Protein AF-A0A1J0VGH2-F1 (afdb_monomer_lite)

Structure (mmCIF, N/CA/C/O backbone):
data_AF-A0A1J0VGH2-F1
#
_entry.id   AF-A0A1J0VGH2-F1
#
loop_
_atom_site.group_PDB
_atom_site.id
_atom_site.type_symbol
_atom_site.label_atom_id
_atom_site.label_alt_id
_atom_site.label_comp_id
_atom_site.label_asym_id
_atom_site.label_entity_id
_atom_site.label_seq_id
_atom_site.pdbx_PDB_ins_code
_atom_site.Cartn_x
_atom_site.Cartn_y
_atom_site.Cartn_z
_atom_site.occupancy
_atom_site.B_iso_or_equiv
_atom_site.auth_seq_id
_atom_site.auth_comp_id
_atom_site.auth_asym_id
_atom_site.auth_atom_id
_atom_site.pdbx_PDB_model_num
ATOM 1 N N . MET A 1 1 ? -6.825 12.020 30.280 1.00 39.84 1 MET A N 1
ATOM 2 C CA . MET A 1 1 ? -7.150 10.642 29.842 1.00 39.84 1 MET A CA 1
ATOM 3 C C . MET A 1 1 ? -7.365 10.635 28.336 1.00 39.84 1 MET A C 1
ATOM 5 O O . MET A 1 1 ? -8.406 11.063 27.850 1.00 39.84 1 MET A O 1
ATOM 9 N N . THR A 1 2 ? -6.327 10.262 27.591 1.00 47.62 2 THR A N 1
ATOM 10 C CA . THR A 1 2 ? -6.263 10.373 26.128 1.00 47.62 2 THR A CA 1
ATOM 11 C C . THR A 1 2 ? -7.128 9.289 25.491 1.00 47.62 2 THR A C 1
ATOM 13 O O . THR A 1 2 ? -6.923 8.099 25.711 1.00 47.62 2 THR A O 1
ATOM 16 N N . ARG A 1 3 ? -8.162 9.708 24.756 1.00 57.94 3 ARG A N 1
ATOM 17 C CA . ARG A 1 3 ? -9.174 8.821 24.171 1.00 57.94 3 ARG A CA 1
ATOM 18 C C . ARG A 1 3 ? -8.531 7.935 23.081 1.00 57.94 3 ARG A C 1
ATOM 20 O O . ARG A 1 3 ? -8.097 8.482 22.066 1.00 57.94 3 ARG A O 1
ATOM 27 N N . PRO A 1 4 ? -8.556 6.592 23.195 1.00 60.41 4 PRO A N 1
ATOM 28 C CA . PRO A 1 4 ? -7.889 5.655 22.269 1.00 60.41 4 PRO A CA 1
ATOM 29 C C . PRO A 1 4 ? -8.420 5.679 20.818 1.00 60.41 4 PRO A C 1
ATOM 31 O O . PRO A 1 4 ? -7.850 5.055 19.919 1.00 60.41 4 PRO A O 1
ATOM 34 N N . ALA A 1 5 ? -9.510 6.408 20.559 1.00 58.81 5 ALA A N 1
ATOM 35 C CA . ALA A 1 5 ? -10.040 6.634 19.217 1.00 58.81 5 ALA A CA 1
ATOM 36 C C . ALA A 1 5 ? -9.122 7.523 18.353 1.00 58.81 5 ALA A C 1
ATOM 38 O O . ALA A 1 5 ? -9.010 7.275 17.152 1.00 58.81 5 ALA A O 1
ATOM 39 N N . PHE A 1 6 ? -8.424 8.500 18.948 1.00 58.12 6 PHE A N 1
ATOM 40 C CA . PHE A 1 6 ? -7.525 9.394 18.206 1.00 58.12 6 PHE A CA 1
ATOM 41 C C . PHE A 1 6 ? -6.234 8.693 17.766 1.00 58.12 6 PHE A C 1
ATOM 43 O O . PHE A 1 6 ? -5.792 8.890 16.635 1.00 58.12 6 PHE A O 1
ATOM 50 N N . ASP A 1 7 ? -5.687 7.793 18.590 1.00 70.12 7 ASP A N 1
ATOM 51 C CA . ASP A 1 7 ? -4.483 7.031 18.226 1.00 70.12 7 ASP A CA 1
ATOM 52 C C . ASP A 1 7 ? -4.716 6.081 17.053 1.00 70.12 7 ASP A C 1
ATOM 54 O O . ASP A 1 7 ? -3.828 5.863 16.236 1.00 70.12 7 ASP A O 1
ATOM 58 N N . THR A 1 8 ? -5.934 5.555 16.903 1.00 67.06 8 THR A N 1
ATOM 59 C CA . THR A 1 8 ? -6.247 4.672 15.770 1.00 67.06 8 THR A CA 1
ATOM 60 C C . THR A 1 8 ? -6.322 5.442 14.460 1.00 67.06 8 THR A C 1
ATOM 62 O O . THR A 1 8 ? -5.845 4.949 13.443 1.00 67.06 8 THR A O 1
ATOM 65 N N . LEU A 1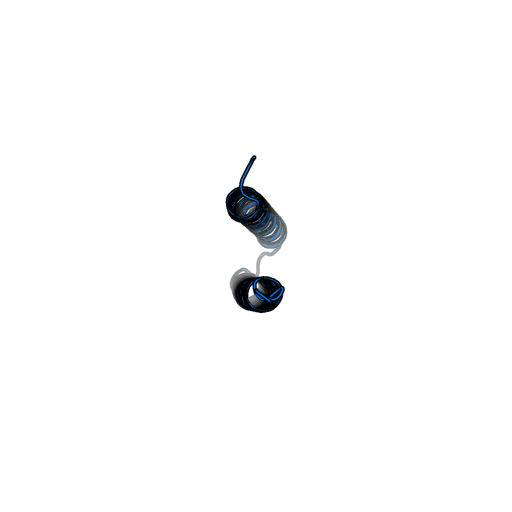 9 ? -6.900 6.648 14.473 1.00 72.44 9 LEU A N 1
ATOM 66 C CA . LEU A 1 9 ? -6.927 7.514 13.292 1.00 72.44 9 LEU A CA 1
ATOM 67 C C . LEU A 1 9 ? -5.512 7.928 12.883 1.00 72.44 9 LEU A C 1
ATOM 69 O O . LEU A 1 9 ? -5.182 7.906 11.701 1.00 72.44 9 LEU A O 1
ATOM 73 N N . ARG A 1 10 ? -4.663 8.255 13.861 1.00 76.19 10 ARG A N 1
ATOM 74 C CA . ARG A 1 10 ? -3.275 8.650 13.621 1.00 76.19 10 ARG A CA 1
ATOM 75 C C . ARG A 1 10 ? -2.420 7.484 13.121 1.00 76.19 10 ARG A C 1
ATOM 77 O O . ARG A 1 10 ? -1.699 7.642 12.141 1.00 76.19 10 ARG A O 1
ATOM 84 N N . ALA A 1 11 ? -2.551 6.304 13.728 1.00 77.38 11 ALA A N 1
ATOM 85 C CA . ALA A 1 11 ? -1.904 5.085 13.249 1.00 77.38 11 ALA A CA 1
ATOM 86 C C . ALA A 1 11 ? -2.363 4.724 11.830 1.00 77.38 11 ALA A C 1
ATOM 88 O O . ALA A 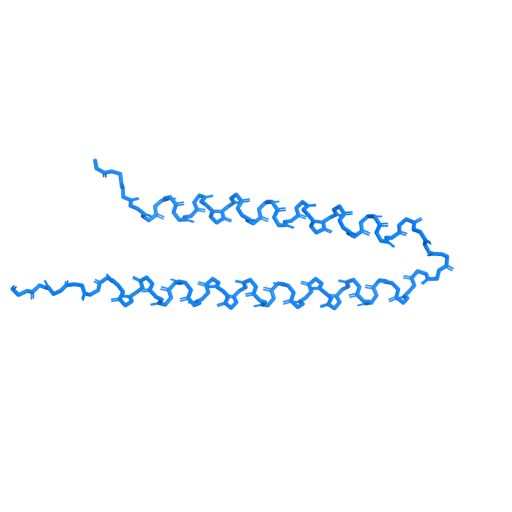1 11 ? -1.550 4.304 11.015 1.00 77.38 11 ALA A O 1
ATOM 89 N N . LEU A 1 12 ? -3.642 4.940 11.506 1.00 74.25 12 LEU A N 1
ATOM 90 C CA . LEU A 1 12 ? -4.161 4.730 10.158 1.00 74.25 12 LEU A CA 1
ATOM 91 C C . LEU A 1 12 ? -3.593 5.740 9.156 1.00 74.25 12 LEU A C 1
ATOM 93 O O . LEU A 1 12 ? -3.266 5.343 8.045 1.00 74.25 12 LEU A O 1
ATOM 97 N N . ALA A 1 13 ? -3.435 7.010 9.539 1.00 81.88 13 ALA A N 1
ATOM 98 C CA . ALA A 1 13 ? -2.808 8.023 8.692 1.00 81.88 13 ALA A CA 1
ATOM 99 C C . ALA A 1 13 ? -1.342 7.670 8.389 1.00 81.88 13 ALA A C 1
ATOM 101 O O . ALA A 1 13 ? -0.940 7.667 7.229 1.00 81.88 13 ALA A O 1
ATOM 102 N N . ILE A 1 14 ? -0.570 7.277 9.410 1.00 82.12 14 ILE A N 1
ATOM 103 C CA . ILE A 1 14 ? 0.827 6.841 9.249 1.00 82.12 14 ILE A CA 1
ATOM 104 C C . ILE A 1 14 ? 0.900 5.569 8.398 1.00 82.12 14 ILE A C 1
ATOM 106 O O . ILE A 1 14 ? 1.690 5.507 7.461 1.00 82.12 14 ILE A O 1
ATOM 110 N N . ALA A 1 15 ? 0.049 4.576 8.674 1.00 77.94 15 ALA A N 1
ATOM 111 C CA . ALA A 1 15 ? -0.002 3.339 7.902 1.00 77.94 15 ALA A CA 1
ATOM 112 C C . ALA A 1 15 ? -0.394 3.596 6.440 1.00 77.94 15 ALA A C 1
ATOM 114 O O . ALA A 1 15 ? 0.226 3.034 5.545 1.00 77.94 15 ALA A O 1
ATOM 115 N N . SER A 1 16 ? -1.375 4.468 6.183 1.00 78.31 16 SER A N 1
ATOM 116 C CA . SER A 1 16 ? -1.805 4.841 4.830 1.00 78.31 16 SER A CA 1
ATOM 117 C C . SER A 1 16 ? -0.713 5.589 4.069 1.00 78.31 16 SER A C 1
ATOM 119 O O . SER A 1 16 ? -0.554 5.376 2.871 1.00 78.31 16 SER A O 1
ATOM 121 N N . GLN A 1 17 ? 0.046 6.449 4.749 1.00 82.44 17 GLN A N 1
ATOM 122 C CA . GLN A 1 17 ? 1.135 7.208 4.141 1.00 82.44 17 GLN A CA 1
ATOM 123 C C . GLN A 1 17 ? 2.346 6.316 3.844 1.00 82.44 17 GLN A C 1
ATOM 125 O O . GLN A 1 17 ? 2.892 6.375 2.746 1.00 82.44 17 GLN A O 1
ATOM 130 N N . ALA A 1 18 ? 2.718 5.443 4.785 1.00 84.31 18 ALA A N 1
ATOM 131 C CA . ALA A 1 18 ? 3.759 4.441 4.580 1.00 84.31 18 ALA A CA 1
ATOM 132 C C . ALA A 1 18 ? 3.389 3.490 3.434 1.00 84.31 18 ALA A C 1
ATOM 134 O O . ALA A 1 18 ? 4.207 3.252 2.556 1.00 84.31 18 ALA A O 1
ATOM 135 N N . LEU A 1 19 ? 2.135 3.024 3.382 1.00 79.56 19 LEU A N 1
ATOM 136 C CA . LEU A 1 19 ? 1.639 2.195 2.283 1.00 79.56 19 LEU A CA 1
ATOM 137 C C . LEU A 1 19 ? 1.678 2.911 0.938 1.00 79.56 19 LEU A C 1
ATOM 139 O O . LEU A 1 19 ? 2.131 2.311 -0.029 1.00 79.56 19 LEU A O 1
ATOM 143 N N . GLY A 1 20 ? 1.232 4.169 0.872 1.00 78.31 20 GLY A N 1
ATOM 144 C CA . GLY A 1 20 ? 1.296 4.968 -0.352 1.00 78.31 20 GLY A CA 1
ATOM 145 C C . GLY A 1 20 ? 2.732 5.129 -0.851 1.00 78.31 20 GLY A C 1
ATOM 146 O O . GLY A 1 20 ? 3.001 4.883 -2.022 1.00 78.31 20 GLY A O 1
ATOM 147 N N . LEU A 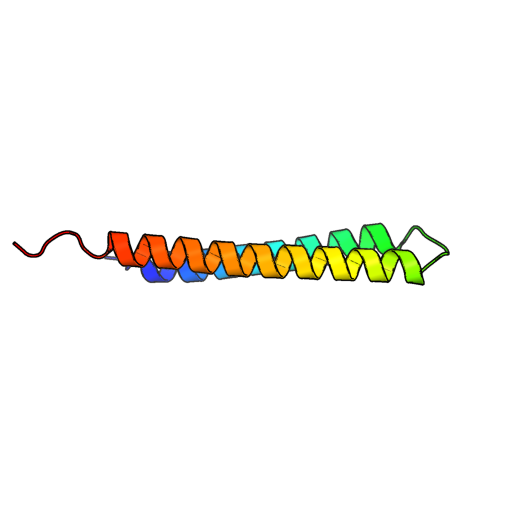1 21 ? 3.664 5.451 0.050 1.00 85.81 21 LEU A N 1
ATOM 148 C CA . LEU A 1 21 ? 5.082 5.594 -0.278 1.00 85.81 21 LEU A CA 1
ATOM 149 C C . LEU A 1 21 ? 5.705 4.266 -0.734 1.00 85.81 21 LEU A C 1
ATOM 151 O O . LEU A 1 21 ? 6.371 4.228 -1.764 1.00 85.81 21 LEU A O 1
ATOM 155 N N . THR A 1 22 ? 5.456 3.168 -0.011 1.00 80.50 22 THR A N 1
ATOM 156 C CA . THR A 1 22 ? 5.925 1.831 -0.400 1.00 80.50 22 THR A CA 1
ATOM 157 C C . THR A 1 22 ? 5.376 1.430 -1.766 1.00 80.50 22 THR A C 1
ATOM 159 O O . THR A 1 22 ? 6.128 0.887 -2.573 1.00 80.50 22 THR A O 1
ATOM 162 N N . LEU A 1 23 ? 4.102 1.719 -2.060 1.00 76.88 23 LEU A N 1
ATOM 163 C CA . LEU A 1 23 ? 3.508 1.443 -3.369 1.00 76.88 23 LEU A CA 1
ATOM 164 C C . LEU A 1 23 ? 4.188 2.242 -4.480 1.00 76.88 23 LEU A C 1
ATOM 166 O O . LEU A 1 23 ? 4.516 1.651 -5.500 1.00 76.88 23 LEU A O 1
ATOM 170 N N . ILE A 1 24 ? 4.413 3.545 -4.274 1.00 79.88 24 ILE A N 1
ATOM 171 C CA . ILE A 1 24 ? 5.075 4.427 -5.247 1.00 79.88 24 ILE A CA 1
ATOM 172 C C . ILE A 1 24 ? 6.479 3.907 -5.554 1.00 79.88 24 ILE A C 1
ATOM 174 O O . ILE A 1 24 ? 6.790 3.675 -6.716 1.00 79.88 24 ILE A O 1
ATOM 178 N N . ILE A 1 25 ? 7.283 3.634 -4.521 1.00 81.12 25 ILE A N 1
ATOM 179 C CA . ILE A 1 25 ? 8.652 3.123 -4.684 1.00 81.12 25 ILE A CA 1
ATOM 180 C C . ILE A 1 25 ? 8.643 1.763 -5.386 1.00 81.12 25 ILE A C 1
ATOM 182 O O . ILE A 1 25 ? 9.426 1.540 -6.305 1.00 81.12 25 ILE A O 1
ATOM 186 N N . THR A 1 26 ? 7.749 0.853 -4.991 1.00 74.31 26 THR A N 1
ATOM 187 C CA . THR A 1 26 ? 7.646 -0.476 -5.617 1.00 74.31 26 THR A CA 1
ATOM 188 C C . THR A 1 26 ? 7.244 -0.361 -7.087 1.00 74.31 26 THR A C 1
ATOM 190 O O . THR A 1 26 ? 7.799 -1.065 -7.925 1.00 74.31 26 THR A O 1
ATOM 193 N N . LEU A 1 27 ? 6.318 0.546 -7.422 1.00 71.56 27 LEU A N 1
ATOM 194 C CA . LEU A 1 27 ? 5.932 0.811 -8.807 1.00 71.56 27 LEU A CA 1
ATOM 195 C C . LEU A 1 27 ? 7.090 1.406 -9.604 1.00 71.56 27 LEU A C 1
ATOM 197 O O . LEU A 1 27 ? 7.362 0.922 -10.691 1.00 71.56 27 LEU A O 1
ATOM 201 N N . GLU A 1 28 ? 7.772 2.422 -9.075 1.00 74.12 28 GLU A N 1
ATOM 202 C CA . GLU A 1 28 ? 8.911 3.077 -9.727 1.00 74.12 28 GLU A CA 1
ATOM 203 C C . GLU A 1 28 ? 10.052 2.083 -9.982 1.00 74.12 28 GLU A C 1
ATOM 205 O O . GLU A 1 28 ? 10.577 2.011 -11.092 1.00 74.12 28 GLU A O 1
ATOM 210 N N . THR A 1 29 ? 10.339 1.226 -8.996 1.00 72.19 29 THR A N 1
ATOM 211 C CA . THR A 1 29 ? 11.341 0.152 -9.097 1.00 72.19 29 THR A CA 1
ATOM 212 C C . THR A 1 29 ? 10.975 -0.866 -10.182 1.00 72.19 29 THR A C 1
ATOM 214 O O . THR A 1 29 ? 11.837 -1.284 -10.946 1.00 72.19 29 THR A O 1
ATOM 217 N N . LEU A 1 30 ? 9.701 -1.262 -10.284 1.00 67.94 30 LEU A N 1
ATOM 218 C CA . LEU A 1 30 ? 9.241 -2.225 -11.295 1.00 67.94 30 LEU A CA 1
ATOM 219 C C . LEU A 1 30 ? 9.076 -1.601 -12.694 1.00 67.94 30 LEU A C 1
ATOM 221 O O . LEU A 1 30 ? 9.171 -2.309 -13.694 1.00 67.94 30 LEU A O 1
ATOM 225 N N . MET A 1 31 ? 8.810 -0.293 -12.776 1.00 62.94 31 MET A N 1
ATOM 226 C CA . MET A 1 31 ? 8.599 0.445 -14.027 1.00 62.94 31 MET A CA 1
ATOM 227 C C . MET A 1 31 ? 9.919 0.806 -14.723 1.00 62.94 31 MET A C 1
ATOM 229 O O . MET A 1 31 ? 9.940 0.930 -15.946 1.00 62.94 31 MET A O 1
ATOM 233 N N . GLY A 1 32 ? 11.012 0.956 -13.965 1.00 61.88 32 GLY A N 1
ATOM 234 C CA . GLY A 1 32 ? 12.325 1.346 -14.487 1.00 61.88 32 GLY A CA 1
ATOM 235 C C . GLY A 1 32 ? 13.007 0.308 -15.385 1.00 61.88 32 GLY A C 1
ATOM 236 O O . GLY A 1 32 ? 13.884 0.681 -16.158 1.00 61.88 32 GLY A O 1
ATOM 237 N N . ASP A 1 33 ? 12.596 -0.963 -15.328 1.00 61.16 33 ASP A N 1
ATOM 238 C CA . ASP A 1 33 ? 13.431 -2.069 -15.823 1.00 61.16 33 ASP A CA 1
ATOM 239 C C . ASP A 1 33 ? 12.879 -2.831 -17.049 1.00 61.16 33 ASP A C 1
ATOM 241 O O . ASP A 1 33 ? 13.426 -3.861 -17.436 1.00 61.16 33 ASP A O 1
ATOM 245 N N . ALA A 1 34 ? 11.799 -2.380 -17.711 1.00 54.31 34 ALA A N 1
ATOM 246 C CA . ALA A 1 34 ? 11.203 -3.175 -18.796 1.00 54.31 34 ALA A CA 1
ATOM 247 C C . ALA A 1 34 ? 10.706 -2.380 -20.014 1.00 54.31 34 ALA A C 1
ATOM 249 O O . ALA A 1 34 ? 9.652 -1.744 -20.005 1.00 54.31 34 ALA A O 1
ATOM 250 N N . ALA A 1 35 ? 11.389 -2.585 -21.143 1.00 52.09 35 ALA A N 1
ATOM 251 C CA . ALA A 1 35 ? 11.037 -2.121 -22.489 1.00 52.09 35 ALA A CA 1
ATOM 252 C C . ALA A 1 35 ? 9.759 -2.768 -23.101 1.00 52.09 35 ALA A C 1
ATOM 254 O O . ALA A 1 35 ? 9.619 -2.857 -24.318 1.00 52.09 35 ALA A O 1
ATOM 255 N N . ARG A 1 36 ? 8.791 -3.209 -22.282 1.00 59.00 36 ARG A N 1
ATOM 256 C CA . ARG A 1 36 ? 7.457 -3.715 -22.694 1.00 59.00 36 ARG A CA 1
ATOM 257 C C . ARG A 1 36 ? 6.345 -3.118 -21.804 1.00 59.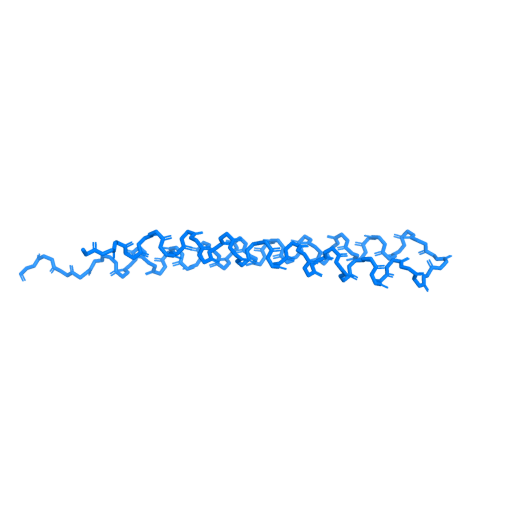00 36 ARG A C 1
ATOM 259 O O . ARG A 1 36 ? 5.649 -3.847 -21.093 1.00 59.00 36 ARG A O 1
ATOM 266 N N . PRO A 1 37 ? 6.164 -1.783 -21.830 1.00 63.47 37 PRO A N 1
ATOM 267 C CA . PRO A 1 37 ? 5.529 -1.017 -20.751 1.00 63.47 37 PRO A CA 1
ATOM 268 C C . PRO A 1 37 ? 4.051 -1.346 -20.480 1.00 63.47 37 PRO A C 1
ATOM 270 O O . PRO A 1 37 ? 3.590 -1.165 -19.357 1.00 63.47 37 PRO A O 1
ATOM 273 N N . TRP A 1 38 ? 3.296 -1.878 -21.447 1.00 66.94 38 TRP A N 1
ATOM 274 C CA . TRP A 1 38 ? 1.844 -2.072 -21.283 1.00 66.94 38 TRP A CA 1
ATOM 275 C C . TRP A 1 38 ? 1.465 -3.274 -20.400 1.00 66.94 38 TRP A C 1
ATOM 277 O O . TRP A 1 38 ? 0.470 -3.241 -19.672 1.00 66.94 38 TRP A O 1
ATOM 287 N N . GLN A 1 39 ? 2.274 -4.339 -20.422 1.00 68.88 39 GLN A N 1
ATOM 288 C CA . GLN A 1 39 ? 2.020 -5.540 -19.619 1.00 68.88 39 GLN A CA 1
ATOM 289 C C . GLN A 1 39 ? 2.361 -5.301 -18.140 1.00 68.88 39 GLN A C 1
ATOM 291 O O . GLN A 1 39 ? 1.601 -5.705 -17.260 1.00 68.88 39 GLN A O 1
ATOM 296 N N . GLY A 1 40 ? 3.459 -4.583 -17.875 1.00 72.25 40 GLY A N 1
ATOM 297 C CA . GLY A 1 40 ? 3.858 -4.190 -16.521 1.00 72.25 40 GLY A CA 1
ATOM 298 C C . GLY A 1 40 ? 2.847 -3.246 -15.872 1.00 72.25 40 GLY A C 1
ATOM 299 O O . GLY A 1 40 ? 2.445 -3.472 -14.732 1.00 72.25 40 GLY A O 1
ATOM 300 N N . TRP A 1 41 ? 2.343 -2.265 -16.628 1.00 74.06 41 TRP A N 1
ATOM 301 C CA . TRP A 1 41 ? 1.333 -1.322 -16.136 1.00 74.06 41 TRP A CA 1
ATOM 302 C C . TRP A 1 41 ? 0.032 -2.004 -15.710 1.00 74.06 41 TRP A C 1
ATOM 304 O O . TRP A 1 41 ? -0.539 -1.676 -14.671 1.00 74.06 41 TRP A O 1
ATOM 314 N N . THR A 1 42 ? -0.431 -2.984 -16.489 1.00 80.69 42 THR A N 1
ATOM 315 C CA . THR A 1 42 ? -1.688 -3.689 -16.198 1.00 80.69 42 THR A CA 1
ATOM 316 C C . THR A 1 42 ? -1.561 -4.542 -14.933 1.00 80.69 42 THR A C 1
ATOM 318 O O . THR A 1 42 ? -2.456 -4.543 -14.085 1.00 80.69 42 THR A O 1
ATOM 321 N N . LEU A 1 43 ? -0.422 -5.224 -14.766 1.00 77.25 43 LEU A N 1
ATOM 322 C CA . LEU A 1 43 ? -0.136 -6.015 -13.570 1.00 77.25 43 LEU A CA 1
ATOM 323 C C . LEU A 1 43 ? -0.012 -5.117 -12.331 1.00 77.25 43 LEU A C 1
ATOM 325 O O . LEU A 1 43 ? -0.594 -5.412 -11.289 1.00 77.25 43 LEU A O 1
ATOM 329 N N . ALA A 1 44 ? 0.682 -3.985 -12.468 1.00 76.62 44 ALA A N 1
ATOM 330 C CA . ALA A 1 44 ? 0.816 -2.979 -11.423 1.00 76.62 44 ALA A CA 1
ATOM 331 C C . ALA A 1 44 ? -0.554 -2.432 -10.986 1.00 76.62 44 ALA A C 1
ATOM 333 O O . ALA A 1 44 ? -0.838 -2.366 -9.790 1.00 76.62 44 ALA A O 1
ATOM 334 N N . ALA A 1 45 ? -1.438 -2.127 -11.941 1.00 80.88 45 ALA A N 1
ATOM 335 C CA . ALA A 1 45 ? -2.802 -1.687 -11.660 1.00 80.88 45 ALA A CA 1
ATOM 336 C C . ALA A 1 45 ? -3.628 -2.768 -10.941 1.00 80.88 45 ALA A C 1
ATOM 338 O O . ALA A 1 45 ? -4.311 -2.466 -9.961 1.00 80.88 45 ALA A O 1
ATOM 339 N N . MET A 1 46 ? -3.535 -4.034 -11.369 1.00 86.19 46 MET A N 1
ATOM 340 C CA . MET A 1 46 ? -4.200 -5.157 -10.693 1.00 86.19 46 MET A CA 1
ATOM 341 C C . MET A 1 46 ? -3.721 -5.325 -9.249 1.00 86.19 46 MET A C 1
ATOM 343 O O . MET A 1 46 ? -4.540 -5.490 -8.345 1.00 86.19 46 MET A O 1
ATOM 347 N N . VAL A 1 47 ? -2.409 -5.254 -9.017 1.00 80.69 47 VAL A N 1
ATOM 348 C CA . VAL A 1 47 ? -1.814 -5.393 -7.682 1.00 80.69 47 VAL A CA 1
ATOM 349 C C . VAL A 1 47 ? -2.203 -4.218 -6.786 1.00 80.69 47 VAL A C 1
ATOM 351 O O . VAL A 1 47 ? -2.635 -4.436 -5.653 1.00 80.69 47 VAL A O 1
ATOM 354 N N . ALA A 1 48 ? -2.136 -2.986 -7.296 1.00 81.19 48 ALA A N 1
ATOM 355 C CA . ALA A 1 48 ? -2.578 -1.800 -6.569 1.00 81.19 48 ALA A CA 1
ATOM 356 C C . ALA A 1 48 ? -4.067 -1.889 -6.189 1.00 81.19 48 ALA A C 1
ATOM 358 O O . ALA A 1 48 ? -4.425 -1.636 -5.037 1.00 81.19 48 ALA A O 1
ATOM 359 N N . ALA A 1 49 ? -4.932 -2.328 -7.112 1.00 83.69 49 ALA A N 1
ATOM 360 C CA . ALA A 1 49 ? -6.356 -2.530 -6.848 1.00 83.69 49 ALA A CA 1
ATOM 361 C C . ALA A 1 49 ? -6.608 -3.641 -5.813 1.00 83.69 49 ALA A C 1
ATOM 363 O O . ALA A 1 49 ? -7.421 -3.469 -4.901 1.00 83.69 49 ALA A O 1
ATOM 364 N N . ALA A 1 50 ? -5.892 -4.764 -5.902 1.00 85.12 50 ALA A N 1
ATOM 365 C CA . ALA A 1 50 ? -5.999 -5.858 -4.940 1.00 85.12 50 ALA A CA 1
ATOM 366 C C . ALA A 1 50 ? -5.583 -5.416 -3.526 1.00 85.12 50 ALA A C 1
ATOM 368 O O . ALA A 1 50 ? -6.299 -5.689 -2.557 1.00 85.12 50 ALA A O 1
ATOM 369 N N . LEU A 1 51 ? -4.472 -4.680 -3.409 1.00 80.69 51 LEU A N 1
ATOM 370 C CA . LEU A 1 51 ? -3.991 -4.107 -2.149 1.00 80.69 51 LEU A CA 1
ATOM 371 C C . LEU A 1 51 ? -4.981 -3.095 -1.577 1.00 80.69 51 LEU A C 1
ATOM 373 O O . LEU A 1 51 ? -5.299 -3.160 -0.389 1.00 80.69 51 LEU A O 1
ATOM 377 N N . TRP A 1 52 ? -5.534 -2.220 -2.416 1.00 80.00 52 TRP A N 1
ATOM 378 C CA . TRP A 1 52 ? -6.564 -1.266 -2.012 1.00 80.00 52 TRP A CA 1
ATOM 379 C C . TRP A 1 52 ? -7.799 -1.965 -1.427 1.00 80.00 52 TRP A C 1
ATOM 381 O O . TRP A 1 52 ? -8.256 -1.634 -0.331 1.00 80.00 52 TRP A O 1
ATOM 391 N N . ILE A 1 53 ? -8.312 -2.995 -2.107 1.00 82.81 53 ILE A N 1
ATOM 392 C CA . ILE A 1 53 ? -9.461 -3.781 -1.636 1.00 82.81 53 ILE A CA 1
ATOM 393 C C . ILE A 1 53 ? -9.131 -4.506 -0.326 1.00 82.81 53 ILE A C 1
ATOM 395 O O . ILE A 1 53 ? -9.955 -4.524 0.597 1.00 82.81 53 ILE A O 1
ATOM 399 N N . ALA A 1 54 ? -7.939 -5.097 -0.219 1.00 83.75 54 ALA A N 1
ATOM 400 C CA . ALA A 1 54 ? -7.485 -5.770 0.994 1.00 83.75 54 ALA A CA 1
ATOM 401 C C . ALA A 1 54 ? -7.408 -4.797 2.182 1.00 83.75 54 ALA A C 1
ATOM 403 O O . ALA A 1 54 ? -7.891 -5.121 3.269 1.00 83.75 54 ALA A O 1
ATOM 404 N N . LEU A 1 55 ? -6.901 -3.584 1.959 1.00 77.50 55 LEU A N 1
ATOM 405 C CA . LEU A 1 55 ? -6.846 -2.506 2.947 1.00 77.50 55 LEU A CA 1
ATOM 406 C C . LEU A 1 55 ? -8.229 -2.068 3.412 1.00 77.50 55 LEU A C 1
ATOM 408 O O . LEU A 1 55 ? -8.486 -2.022 4.616 1.00 77.50 55 LEU A O 1
ATOM 412 N N . VAL A 1 56 ? -9.151 -1.816 2.482 1.00 80.50 56 VAL A N 1
ATOM 413 C CA . VAL A 1 56 ? -10.536 -1.458 2.818 1.00 80.50 56 VAL A CA 1
ATOM 414 C C . VAL A 1 56 ? -11.206 -2.583 3.611 1.00 80.50 56 VAL A C 1
ATOM 416 O O . VAL A 1 56 ? -11.885 -2.323 4.609 1.00 80.50 56 VAL A O 1
ATOM 419 N N . ARG A 1 57 ? -10.994 -3.850 3.228 1.00 82.50 57 ARG A N 1
ATOM 420 C CA . ARG A 1 57 ? -11.520 -5.010 3.969 1.00 82.50 57 ARG A CA 1
ATOM 421 C C . ARG A 1 57 ? -10.907 -5.127 5.361 1.00 82.50 57 ARG A C 1
ATOM 423 O O . ARG A 1 57 ? -11.648 -5.390 6.310 1.00 82.50 57 ARG A O 1
ATOM 430 N N . LEU A 1 58 ? -9.600 -4.915 5.502 1.00 77.38 58 LEU A N 1
ATOM 431 C CA . LEU A 1 58 ? -8.911 -4.934 6.790 1.00 77.38 58 LEU A CA 1
ATOM 432 C C . LEU A 1 58 ? -9.427 -3.814 7.692 1.00 77.38 58 LEU A C 1
ATOM 434 O O . LEU A 1 58 ? -9.776 -4.076 8.840 1.00 77.38 58 LEU A O 1
ATOM 438 N N . TYR A 1 59 ? -9.577 -2.602 7.158 1.00 74.94 59 TYR A N 1
ATOM 439 C CA . TYR A 1 59 ? -10.140 -1.466 7.880 1.00 74.94 59 TYR A CA 1
ATOM 440 C C . TYR A 1 59 ? -11.573 -1.743 8.346 1.00 74.94 59 TYR A C 1
ATOM 442 O O . TYR A 1 59 ? -11.878 -1.578 9.527 1.00 74.94 59 TYR A O 1
ATOM 450 N N . ARG A 1 60 ? -12.448 -2.241 7.458 1.00 73.75 60 ARG A N 1
ATOM 451 C CA . ARG A 1 60 ? -13.828 -2.611 7.818 1.00 73.75 60 ARG A CA 1
ATOM 452 C C . ARG A 1 60 ? -13.866 -3.699 8.888 1.00 73.75 60 ARG A C 1
ATOM 454 O O . ARG A 1 60 ? -14.643 -3.580 9.832 1.00 73.75 60 ARG A O 1
ATOM 461 N N . ARG A 1 61 ? -13.015 -4.726 8.784 1.00 72.94 61 ARG A N 1
ATOM 462 C CA . ARG A 1 61 ? -12.902 -5.792 9.794 1.00 72.94 61 ARG A CA 1
ATOM 463 C C . ARG A 1 61 ? -12.406 -5.261 11.136 1.00 72.94 61 ARG A C 1
ATOM 465 O O . ARG A 1 61 ? -12.992 -5.595 12.161 1.00 72.94 61 ARG A O 1
ATOM 472 N N . ASN A 1 62 ? -11.377 -4.416 11.145 1.00 71.81 62 ASN A N 1
ATOM 473 C CA . ASN A 1 62 ? -10.853 -3.835 12.381 1.00 71.81 62 ASN A CA 1
ATOM 474 C C . ASN A 1 62 ? -11.864 -2.881 13.031 1.00 71.81 62 ASN A C 1
ATOM 476 O O . ASN A 1 62 ? -12.014 -2.868 14.251 1.00 71.81 62 ASN A O 1
ATOM 480 N N . LYS A 1 63 ? -12.619 -2.134 12.218 1.00 68.75 63 LYS A N 1
ATOM 481 C CA . LYS A 1 63 ? -13.713 -1.277 12.685 1.00 68.75 63 LYS A CA 1
ATOM 482 C C . LYS A 1 63 ? -14.862 -2.097 13.282 1.00 68.75 63 LYS A C 1
ATOM 484 O O . LYS A 1 63 ? -15.344 -1.744 14.352 1.00 68.75 63 LYS A O 1
ATOM 489 N N . ALA A 1 64 ? -15.253 -3.208 12.652 1.00 69.44 64 ALA A N 1
ATOM 490 C CA . ALA A 1 64 ? -16.282 -4.111 13.177 1.00 69.44 64 ALA A CA 1
ATOM 491 C C . ALA A 1 64 ? -15.861 -4.761 14.507 1.00 69.44 64 ALA A C 1
ATOM 493 O O . ALA A 1 64 ? -16.648 -4.796 15.449 1.00 69.44 64 ALA A O 1
ATOM 494 N N . ARG A 1 65 ? -14.593 -5.183 14.629 1.00 64.44 65 ARG A N 1
ATOM 495 C CA . ARG A 1 65 ? -14.036 -5.686 15.898 1.00 64.44 65 ARG A CA 1
ATOM 496 C C . ARG A 1 65 ? -14.070 -4.629 17.002 1.00 64.44 65 ARG A C 1
ATOM 498 O O . ARG A 1 65 ? -14.437 -4.943 18.128 1.00 64.44 65 ARG A O 1
ATOM 505 N N . LYS A 1 66 ? -13.744 -3.370 16.687 1.00 64.31 66 LYS A N 1
ATOM 506 C CA . LYS A 1 66 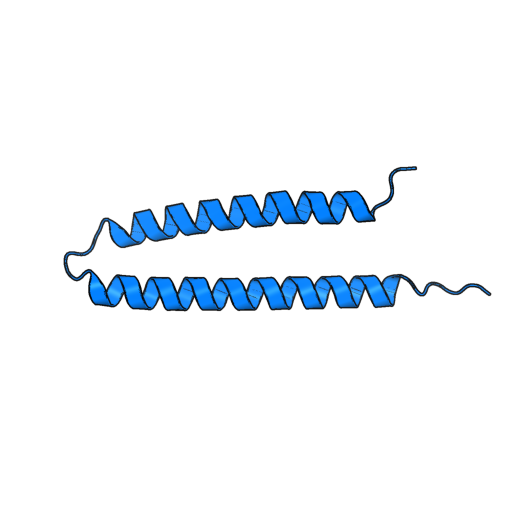? -13.837 -2.264 17.654 1.00 64.31 66 LYS A CA 1
ATOM 507 C C . LYS A 1 66 ? -15.274 -1.917 18.050 1.00 64.31 66 LYS A C 1
ATOM 509 O O . LYS A 1 66 ? -15.472 -1.473 19.174 1.00 64.31 66 LYS A O 1
ATOM 514 N N . ALA A 1 67 ? -16.253 -2.116 17.165 1.00 62.16 67 ALA A N 1
ATOM 515 C CA . ALA A 1 67 ? -17.667 -1.916 17.486 1.00 62.16 67 ALA A CA 1
ATOM 516 C C . ALA A 1 67 ? -18.184 -2.983 18.466 1.00 62.16 67 ALA A C 1
ATOM 518 O O . ALA A 1 67 ? -18.841 -2.633 19.438 1.00 62.16 67 ALA A O 1
ATOM 519 N N . MET A 1 68 ? -17.812 -4.254 18.271 1.00 61.78 68 MET A N 1
ATOM 520 C CA . MET A 1 68 ? -18.137 -5.337 19.213 1.00 61.78 68 MET A CA 1
ATOM 521 C C . MET A 1 68 ? -17.423 -5.178 20.562 1.00 61.78 68 MET A C 1
ATOM 523 O O . MET A 1 68 ? -18.033 -5.362 21.606 1.00 61.78 68 MET A O 1
ATOM 527 N N . ALA A 1 69 ? -16.156 -4.752 20.568 1.00 62.62 69 ALA A N 1
ATOM 528 C CA . ALA A 1 69 ? -15.405 -4.512 21.805 1.00 62.62 69 ALA A CA 1
ATOM 529 C C . ALA A 1 69 ? -15.880 -3.278 22.603 1.00 62.62 69 ALA A C 1
ATOM 531 O O . ALA A 1 69 ? -15.385 -3.039 23.702 1.00 62.62 69 ALA A O 1
ATOM 532 N N . ARG A 1 70 ? -16.805 -2.470 22.060 1.00 58.53 70 ARG A N 1
ATOM 533 C CA . ARG A 1 70 ? -17.418 -1.330 22.760 1.00 58.53 70 ARG A CA 1
ATOM 534 C C . ARG A 1 70 ? -18.734 -1.689 23.469 1.00 58.53 70 ARG A C 1
ATOM 536 O O . ARG A 1 70 ? -19.355 -0.787 24.015 1.00 58.53 70 ARG A O 1
ATOM 543 N N . GLN A 1 71 ? -19.105 -2.971 23.518 1.00 58.53 71 GLN A N 1
ATOM 544 C CA . GLN A 1 71 ? -20.122 -3.505 24.436 1.00 58.53 71 GLN A CA 1
ATOM 545 C C . GLN A 1 71 ? -19.501 -4.286 25.622 1.00 58.53 71 GLN A C 1
ATOM 547 O O . GLN A 1 71 ? -19.798 -5.468 25.779 1.00 58.53 71 GLN A O 1
ATOM 552 N N . PRO A 1 72 ? -18.618 -3.717 26.469 1.00 51.81 72 PRO A N 1
ATOM 553 C CA . PRO A 1 72 ? -18.528 -4.202 27.839 1.00 51.81 72 PRO A CA 1
ATOM 554 C C . PRO A 1 72 ? -19.733 -3.645 28.609 1.00 51.81 72 PRO A C 1
ATOM 556 O O . PRO A 1 72 ? -20.013 -2.451 28.520 1.00 51.81 72 PRO A O 1
ATOM 559 N N . GLY A 1 73 ? -20.462 -4.544 29.267 1.00 54.22 73 GLY A N 1
ATOM 560 C CA . GLY A 1 73 ? -21.766 -4.306 29.874 1.00 54.22 73 GLY A CA 1
ATOM 561 C C . GLY A 1 73 ? -21.815 -3.113 30.822 1.00 54.22 73 GLY A C 1
ATOM 562 O O . GLY A 1 73 ? -20.966 -2.962 31.698 1.00 54.22 73 GLY A O 1
ATOM 563 N N . ASP A 1 74 ? -22.842 -2.297 30.609 1.00 52.69 74 ASP A N 1
ATOM 564 C CA . ASP A 1 74 ? -23.503 -1.543 31.661 1.00 52.69 74 ASP A CA 1
ATOM 565 C C . ASP A 1 74 ? -24.445 -2.532 32.371 1.00 52.69 74 ASP A C 1
ATOM 567 O O . ASP A 1 74 ? -25.556 -2.733 31.896 1.00 52.69 74 ASP A O 1
ATOM 571 N N . ASP A 1 75 ? -23.977 -3.189 33.435 1.00 47.66 75 ASP A N 1
ATOM 572 C CA . ASP A 1 75 ? -24.801 -3.827 34.479 1.00 47.66 75 ASP A CA 1
ATOM 573 C C . ASP A 1 75 ? -24.023 -3.826 35.807 1.00 47.66 75 ASP A C 1
ATOM 575 O O . ASP A 1 75 ? -22.868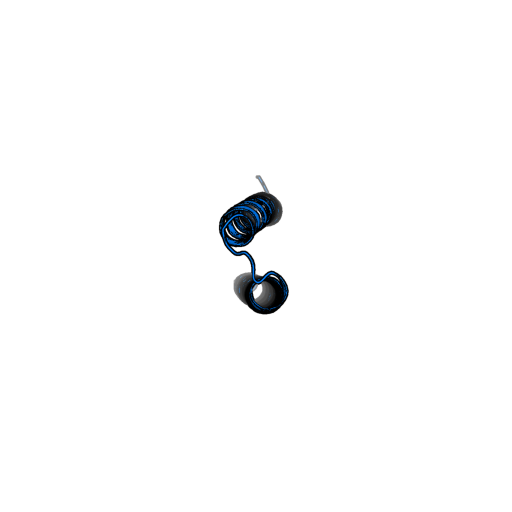 -4.322 35.825 1.00 47.66 75 ASP A O 1
#

Foldseek 3Di:
DDDVVVVVVVVVVVVVVVVVVVLVVVLVVQQVPDPPRPVSVVVSVVVVVVVVVVVVVVVVVVVVVVVVVVPPDPD

Organism: NCBI:txid1897729

Radius of gyration: 18.21 Å; chains: 1; bounding box: 38×17×57 Å

Sequence (75 aa):
MTRPAFDTLRALAIASQALGLTLIITLETLMGDAARPWQGWTLAAMVAAALWIALVRLYRRNKARKAMARQPGDD

Secondary structure (DSSP, 8-state):
---HHHHHHHHHHHHHHHHHHHHHHHHHHHHTT-S-HHHHHHHHHHHHHHHHHHHHHHHHHHHHHHHHTT-----

pLDDT: mean 70.86, std 10.76, range [39.84, 86.19]